Protein AF-A0A1W9WKX3-F1 (afdb_monomer_lite)

pLDDT: mean 80.06, std 20.26, range [36.16, 98.44]

Foldseek 3Di:
DVVVVCVVDQPDDDQVRCVVVVHDDQVLVVLQVVLLVCLLVVVLVSSLVSNVVSCVSPVSDPDRSNVVSVVSPPPVNDPVPPPDDPPDPPDDDDDD

Radius of gyration: 19.69 Å; chains: 1; bounding box: 57×24×62 Å

Sequence (96 aa):
MIDYANQIVPRCLTPKQRQQFFLPPDPSHDLIEEGIALAKAIQIEAAIAKFQAAKKLAPCHKFDPEKKVKQILLPENRPKLAKLKFVYPRNSLYLS

Secondary structure (DSSP, 8-state):
-HHHHHHHS-SSPPHHHHHHTTPPP-HHHHHHHHHHHHHHTT-HHHHHHHHHHHHHH-TT----HHHHHHHHHSGGGS------------------

Structure (mmCIF, N/CA/C/O backbone):
data_AF-A0A1W9WKX3-F1
#
_entry.id   AF-A0A1W9WKX3-F1
#
loop_
_atom_site.group_PDB
_atom_site.id
_atom_site.type_symbol
_atom_site.label_atom_id
_atom_site.label_alt_id
_atom_site.label_comp_id
_atom_site.label_asym_id
_atom_site.label_entity_id
_atom_site.label_seq_id
_atom_site.pdbx_PDB_ins_code
_atom_site.Cartn_x
_atom_site.Cartn_y
_atom_site.Cartn_z
_atom_site.occupancy
_atom_site.B_iso_or_equiv
_atom_site.auth_seq_id
_atom_site.auth_comp_id
_atom_site.auth_asym_id
_atom_site.auth_atom_id
_atom_site.pdbx_PDB_model_num
ATOM 1 N N . MET A 1 1 ? 24.586 13.047 -2.924 1.00 62.53 1 MET A N 1
ATOM 2 C CA . MET A 1 1 ? 23.995 13.162 -4.282 1.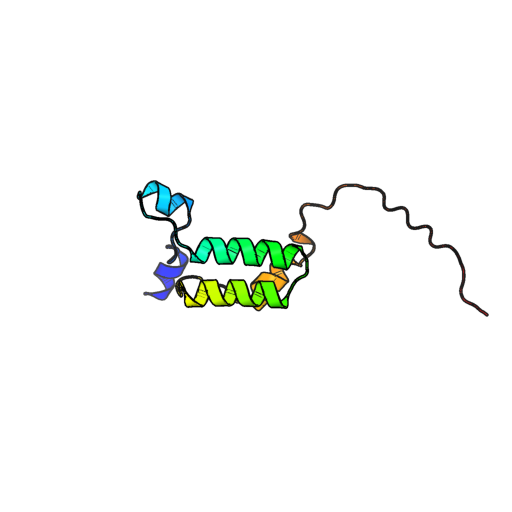00 62.53 1 MET A CA 1
ATOM 3 C C . MET A 1 1 ? 22.854 12.175 -4.535 1.00 62.53 1 MET A C 1
ATOM 5 O O . MET A 1 1 ? 21.847 12.591 -5.090 1.00 62.53 1 MET A O 1
ATOM 9 N N . ILE A 1 2 ? 22.949 10.911 -4.098 1.00 60.72 2 ILE A N 1
ATOM 10 C CA . ILE A 1 2 ? 21.903 9.889 -4.329 1.00 60.72 2 ILE A CA 1
ATOM 11 C C . ILE A 1 2 ? 20.544 10.266 -3.704 1.00 60.72 2 ILE A C 1
ATOM 13 O O . ILE A 1 2 ? 19.499 10.015 -4.301 1.00 60.72 2 ILE A O 1
ATOM 17 N N . ASP A 1 3 ? 20.536 10.914 -2.536 1.00 63.50 3 ASP A N 1
ATOM 18 C CA . ASP A 1 3 ? 19.283 11.255 -1.849 1.00 63.50 3 ASP A CA 1
ATOM 19 C C . ASP A 1 3 ? 18.487 12.383 -2.510 1.00 63.50 3 ASP A C 1
ATOM 21 O O . ASP A 1 3 ? 17.259 12.325 -2.505 1.00 63.50 3 ASP A O 1
ATOM 25 N N . TYR A 1 4 ? 19.169 13.342 -3.147 1.00 67.81 4 TYR A N 1
ATOM 26 C CA . TYR A 1 4 ? 18.537 14.426 -3.909 1.00 67.81 4 TYR A CA 1
ATOM 27 C C . TYR A 1 4 ? 17.801 13.890 -5.142 1.00 67.81 4 TYR A C 1
ATOM 29 O O . TYR A 1 4 ? 16.641 14.224 -5.366 1.00 67.81 4 TYR A O 1
ATOM 37 N N . ALA A 1 5 ? 18.424 12.967 -5.885 1.00 63.41 5 ALA A N 1
ATOM 38 C CA . ALA A 1 5 ? 17.783 12.328 -7.033 1.00 63.41 5 ALA A CA 1
ATOM 39 C C . ALA A 1 5 ? 16.466 11.638 -6.633 1.00 63.41 5 ALA A C 1
ATOM 41 O O . ALA A 1 5 ? 15.466 11.751 -7.332 1.00 63.41 5 ALA A O 1
ATOM 42 N N . ASN A 1 6 ? 16.414 11.016 -5.451 1.00 60.84 6 ASN A N 1
ATOM 43 C CA . ASN A 1 6 ? 15.206 10.344 -4.967 1.00 60.84 6 ASN A CA 1
ATOM 44 C C . ASN A 1 6 ? 14.041 11.279 -4.606 1.00 60.84 6 ASN A C 1
ATOM 46 O O . ASN A 1 6 ? 12.943 10.778 -4.363 1.00 60.84 6 ASN A O 1
ATOM 50 N N . GLN A 1 7 ? 14.281 12.585 -4.467 1.00 66.06 7 GLN A N 1
ATOM 51 C CA . GLN A 1 7 ? 13.219 13.578 -4.266 1.00 66.06 7 GLN A CA 1
ATOM 52 C C . GLN A 1 7 ? 12.551 13.956 -5.592 1.00 66.06 7 GLN A C 1
ATOM 54 O O . GLN A 1 7 ? 11.394 14.362 -5.598 1.00 66.06 7 GLN A O 1
ATOM 59 N N . ILE A 1 8 ? 13.278 13.808 -6.702 1.00 68.69 8 ILE A N 1
ATOM 60 C CA . ILE A 1 8 ? 12.865 14.251 -8.037 1.00 68.69 8 ILE A CA 1
ATOM 61 C C . I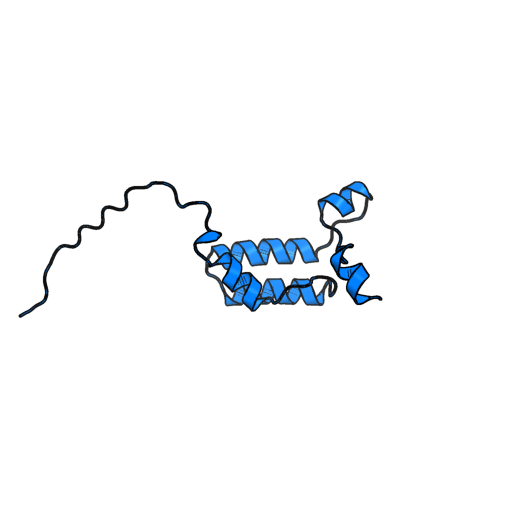LE A 1 8 ? 12.295 13.083 -8.842 1.00 68.69 8 ILE A C 1
ATOM 63 O O . ILE A 1 8 ? 11.268 13.231 -9.500 1.00 68.69 8 ILE A O 1
ATOM 67 N N . VAL A 1 9 ? 12.935 11.910 -8.773 1.00 65.62 9 VAL A N 1
ATOM 68 C CA . VAL A 1 9 ? 12.486 10.704 -9.475 1.00 65.62 9 VAL A CA 1
ATOM 69 C C . VAL A 1 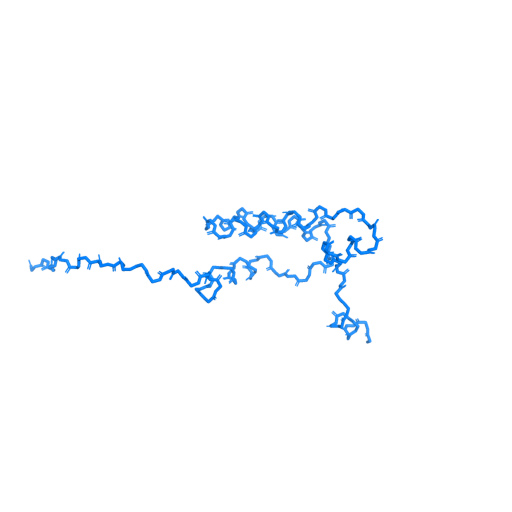9 ? 11.907 9.677 -8.494 1.00 65.62 9 VAL A C 1
ATOM 71 O O . VAL A 1 9 ? 12.632 9.163 -7.633 1.00 65.62 9 VAL A O 1
ATOM 74 N N . PRO A 1 10 ? 10.604 9.341 -8.594 1.00 66.38 10 PRO A N 1
ATOM 75 C CA . PRO A 1 10 ? 10.032 8.268 -7.794 1.00 66.38 10 PRO A CA 1
ATOM 76 C C . PRO A 1 10 ? 10.694 6.940 -8.176 1.00 66.38 10 PRO A C 1
ATOM 78 O O . PRO A 1 10 ? 10.737 6.563 -9.344 1.00 66.38 10 PRO A O 1
ATOM 81 N N . ARG A 1 11 ? 11.222 6.219 -7.177 1.00 76.00 11 ARG A N 1
ATOM 82 C CA . ARG A 1 11 ? 11.898 4.928 -7.400 1.00 76.00 11 ARG A CA 1
ATOM 83 C C . ARG A 1 11 ? 10.945 3.810 -7.827 1.00 76.00 11 ARG A C 1
ATOM 85 O O . ARG A 1 11 ? 11.388 2.886 -8.495 1.00 76.00 11 ARG A O 1
ATOM 92 N N . CYS A 1 12 ? 9.673 3.873 -7.431 1.00 84.75 12 CYS A N 1
ATOM 93 C CA . CYS A 1 12 ? 8.651 2.978 -7.965 1.00 84.75 12 CYS A CA 1
ATOM 94 C C . CYS A 1 12 ? 7.890 3.685 -9.083 1.00 84.75 12 CYS A C 1
ATOM 96 O O . CYS A 1 12 ? 7.352 4.775 -8.875 1.00 84.75 12 CYS A O 1
ATOM 98 N N . LEU A 1 13 ? 7.791 3.036 -10.241 1.00 89.00 13 LEU A N 1
ATOM 99 C CA . LEU A 1 13 ? 6.911 3.489 -11.311 1.00 89.00 13 LEU A CA 1
ATOM 100 C C . LEU A 1 13 ? 5.449 3.310 -10.893 1.00 89.00 13 LEU A C 1
ATOM 102 O O . LEU A 1 13 ? 5.065 2.268 -10.359 1.00 89.00 13 LEU A O 1
ATOM 106 N N . THR A 1 14 ? 4.623 4.314 -11.172 1.00 89.25 14 THR A N 1
ATOM 107 C CA . THR A 1 14 ? 3.164 4.207 -11.023 1.00 89.25 14 THR A CA 1
ATOM 108 C C . THR A 1 14 ? 2.583 3.214 -12.039 1.00 89.25 14 THR A C 1
ATOM 110 O O . THR A 1 14 ? 3.190 3.012 -13.096 1.00 89.25 14 THR A O 1
ATOM 113 N N . PRO A 1 15 ? 1.386 2.641 -11.800 1.00 90.50 15 PRO A N 1
ATOM 114 C CA . PRO A 1 15 ? 0.727 1.774 -12.780 1.00 90.50 15 PRO A CA 1
ATOM 115 C C . PRO A 1 15 ? 0.605 2.427 -14.165 1.00 90.50 15 PRO A C 1
ATOM 117 O O . PRO A 1 15 ? 0.903 1.798 -15.178 1.00 90.50 15 PRO A O 1
ATOM 120 N N . LYS A 1 16 ? 0.276 3.727 -14.210 1.00 91.44 16 LYS A N 1
ATOM 121 C CA . LYS A 1 16 ? 0.187 4.505 -15.454 1.00 91.44 16 LYS A CA 1
ATOM 122 C C . LYS A 1 16 ? 1.531 4.599 -16.180 1.00 91.44 16 LYS A C 1
ATOM 124 O O . LYS A 1 16 ? 1.584 4.378 -17.383 1.00 91.44 16 LYS A O 1
ATOM 129 N N . GLN A 1 17 ? 2.616 4.894 -15.464 1.00 91.00 17 GLN A N 1
ATOM 130 C CA . GLN A 1 17 ? 3.950 4.944 -16.069 1.00 91.00 17 GLN A CA 1
ATOM 131 C C . GLN A 1 17 ? 4.368 3.574 -16.603 1.00 91.00 17 GLN A C 1
ATOM 133 O O . GLN A 1 17 ? 4.881 3.487 -17.711 1.00 91.00 17 GLN A O 1
ATOM 138 N N . ARG A 1 18 ? 4.099 2.492 -15.864 1.00 92.94 18 ARG A N 1
ATOM 139 C CA . ARG A 1 18 ? 4.387 1.131 -16.339 1.00 92.94 18 ARG A CA 1
ATOM 140 C C . ARG A 1 18 ? 3.652 0.825 -17.643 1.00 92.94 18 ARG A C 1
ATOM 142 O O . ARG A 1 18 ? 4.283 0.328 -18.567 1.00 92.94 18 ARG A O 1
ATOM 149 N N . GLN A 1 19 ? 2.379 1.209 -17.754 1.00 94.38 19 GLN A N 1
ATOM 150 C CA . GLN A 1 19 ? 1.617 1.087 -19.003 1.00 94.38 19 GLN A CA 1
ATOM 151 C C . GLN A 1 19 ? 2.227 1.914 -20.144 1.00 94.38 19 GLN A C 1
ATOM 153 O O . GLN A 1 19 ? 2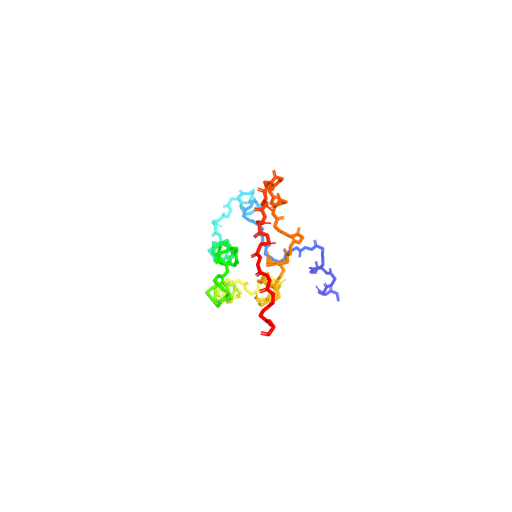.360 1.400 -21.249 1.00 94.38 19 GLN A O 1
ATOM 158 N N . GLN A 1 20 ? 2.649 3.158 -19.884 1.00 95.38 20 GLN A N 1
ATOM 159 C CA . GLN A 1 20 ? 3.313 4.004 -20.892 1.00 95.38 20 GLN A CA 1
ATOM 160 C C . GLN A 1 20 ? 4.609 3.382 -21.428 1.00 95.38 20 GLN A C 1
ATOM 162 O O . GLN A 1 20 ? 4.959 3.598 -22.583 1.00 95.38 20 GLN A O 1
ATOM 167 N N . PHE A 1 21 ? 5.305 2.606 -20.597 1.00 93.75 21 PHE A N 1
ATOM 168 C CA . PHE A 1 21 ? 6.522 1.887 -20.966 1.00 93.75 21 PHE A CA 1
ATOM 169 C C . PHE A 1 21 ? 6.271 0.429 -21.382 1.00 93.75 21 PHE A C 1
ATOM 171 O O . PHE A 1 21 ? 7.233 -0.323 -21.519 1.00 93.75 21 PHE A O 1
ATOM 178 N N . PHE A 1 22 ? 5.011 0.011 -21.567 1.00 93.69 22 PHE A N 1
ATOM 179 C CA . PHE A 1 22 ? 4.630 -1.371 -21.900 1.00 93.69 22 PHE A CA 1
ATOM 180 C C . PHE A 1 22 ? 5.201 -2.428 -20.931 1.00 93.69 22 PHE A C 1
ATOM 182 O O . PHE A 1 22 ? 5.474 -3.566 -21.308 1.00 93.69 22 PHE A O 1
ATOM 189 N N . LEU A 1 23 ? 5.391 -2.055 -19.664 1.00 91.31 23 LEU A N 1
ATOM 190 C CA . LEU A 1 23 ? 5.872 -2.942 -18.609 1.00 91.31 23 LEU A CA 1
ATOM 191 C C . LEU A 1 23 ? 4.702 -3.733 -18.000 1.00 91.31 23 LEU A C 1
ATOM 193 O O . LEU A 1 23 ? 3.599 -3.190 -17.883 1.00 91.31 23 LEU A O 1
ATOM 197 N N . PRO A 1 24 ? 4.929 -4.978 -17.531 1.00 91.94 24 PRO A N 1
ATOM 198 C CA . PRO A 1 24 ? 3.893 -5.752 -16.846 1.00 91.94 24 PRO A CA 1
ATOM 199 C C . PRO A 1 24 ? 3.415 -5.030 -15.576 1.00 91.94 24 PRO A C 1
ATOM 201 O O . PRO A 1 24 ? 4.170 -4.221 -15.026 1.00 91.94 24 PRO A O 1
ATOM 204 N N . PRO A 1 25 ? 2.201 -5.300 -15.066 1.00 90.31 25 PRO A N 1
ATOM 205 C CA . PRO A 1 25 ? 1.754 -4.745 -13.791 1.00 90.31 25 PRO A CA 1
ATOM 206 C C . PRO A 1 25 ? 2.694 -5.154 -12.650 1.00 90.31 25 PRO A C 1
ATOM 208 O O . PRO A 1 25 ? 3.387 -6.169 -12.723 1.00 90.31 25 PRO A O 1
ATOM 211 N N . ASP A 1 26 ? 2.753 -4.327 -11.611 1.00 91.06 26 ASP A N 1
ATOM 212 C CA . ASP A 1 26 ? 3.540 -4.612 -10.414 1.00 91.06 26 ASP A CA 1
ATOM 213 C C . ASP A 1 26 ? 2.583 -5.035 -9.289 1.00 91.06 26 ASP A C 1
ATOM 215 O O . ASP A 1 26 ? 1.794 -4.197 -8.842 1.00 91.06 26 ASP A O 1
ATOM 219 N N . PRO A 1 27 ? 2.650 -6.295 -8.820 1.00 94.06 27 PRO A N 1
ATOM 220 C CA . PRO A 1 27 ? 1.741 -6.819 -7.797 1.00 94.06 27 PRO A CA 1
ATOM 221 C C . PRO A 1 27 ? 1.833 -6.074 -6.458 1.00 94.06 27 PRO A C 1
ATOM 223 O O . PRO A 1 27 ? 0.936 -6.169 -5.622 1.00 94.06 27 PRO A O 1
ATOM 226 N N . SER A 1 28 ? 2.900 -5.302 -6.224 1.00 94.88 28 SER A N 1
ATOM 227 C CA . SER A 1 28 ? 2.998 -4.473 -5.022 1.00 94.88 28 SER A CA 1
ATOM 228 C C . SER A 1 28 ? 1.972 -3.337 -5.003 1.00 94.88 28 SER A C 1
ATOM 230 O O . SER A 1 28 ? 1.575 -2.919 -3.917 1.00 94.88 28 SER A O 1
ATOM 232 N N . HIS A 1 29 ? 1.505 -2.863 -6.167 1.00 93.38 29 HIS A N 1
ATOM 233 C CA . HIS A 1 29 ? 0.437 -1.859 -6.242 1.00 93.38 29 HIS A CA 1
ATOM 234 C C . HIS A 1 29 ? -0.921 -2.444 -5.863 1.00 93.38 29 HIS A C 1
ATOM 236 O O . HIS A 1 29 ? -1.664 -1.784 -5.143 1.00 93.38 29 HIS A O 1
ATOM 242 N N . ASP A 1 30 ? -1.210 -3.691 -6.238 1.00 95.00 30 ASP A N 1
ATOM 243 C CA . ASP A 1 30 ? -2.457 -4.363 -5.846 1.00 95.00 30 ASP A CA 1
ATOM 244 C C . ASP A 1 30 ? -2.542 -4.498 -4.317 1.00 95.00 30 ASP A C 1
ATOM 246 O O . ASP A 1 30 ? -3.551 -4.157 -3.701 1.00 95.00 30 ASP A O 1
ATOM 250 N N . LEU A 1 31 ? -1.427 -4.865 -3.674 1.00 97.31 31 LEU A N 1
ATOM 251 C CA . LEU A 1 31 ? -1.317 -4.902 -2.211 1.00 97.31 31 LEU A CA 1
ATOM 252 C C . LEU A 1 31 ? -1.525 -3.522 -1.563 1.00 97.31 31 LEU A C 1
ATOM 254 O O . LEU A 1 31 ? -2.071 -3.432 -0.463 1.00 97.31 31 LEU A O 1
ATOM 258 N N . ILE A 1 32 ? -1.097 -2.440 -2.219 1.00 95.81 32 ILE A N 1
ATOM 259 C CA . ILE A 1 32 ? -1.331 -1.072 -1.735 1.00 95.81 32 ILE A CA 1
ATOM 260 C C . ILE A 1 32 ? -2.816 -0.719 -1.826 1.00 95.81 32 ILE A C 1
ATOM 262 O O . ILE A 1 32 ? -3.364 -0.203 -0.852 1.00 95.81 32 ILE A O 1
ATOM 266 N N . GLU A 1 33 ? -3.473 -1.012 -2.947 1.00 95.56 33 GLU A N 1
ATOM 267 C CA . GLU A 1 33 ? -4.904 -0.746 -3.131 1.00 95.56 33 GLU A CA 1
ATOM 268 C C . GLU A 1 33 ? -5.764 -1.552 -2.147 1.00 95.56 33 GLU A C 1
ATOM 270 O O . GLU A 1 33 ? -6.655 -0.998 -1.496 1.00 95.56 33 GLU A O 1
ATOM 275 N N . GLU A 1 34 ? -5.440 -2.829 -1.932 1.00 97.31 34 GLU A N 1
ATOM 276 C CA . GLU A 1 34 ? -6.080 -3.656 -0.904 1.00 97.31 34 GLU A CA 1
ATOM 277 C C . GLU A 1 34 ? -5.876 -3.079 0.504 1.00 97.31 34 GLU A C 1
ATOM 279 O O . GLU A 1 34 ? -6.828 -2.969 1.279 1.00 97.31 34 GLU A O 1
ATOM 284 N N . GLY A 1 35 ? -4.652 -2.655 0.839 1.00 97.56 35 GLY A N 1
ATOM 285 C CA . GLY A 1 35 ? -4.355 -2.004 2.117 1.00 97.56 35 GLY A CA 1
ATOM 286 C C . GLY A 1 35 ? -5.158 -0.717 2.321 1.00 97.56 35 GLY A C 1
ATOM 287 O O . GLY A 1 35 ? -5.661 -0.462 3.417 1.00 97.56 35 GLY A O 1
ATOM 288 N N . ILE A 1 36 ? -5.348 0.078 1.263 1.00 96.38 36 ILE A N 1
ATOM 289 C CA . ILE A 1 36 ? -6.184 1.286 1.295 1.00 96.38 36 ILE A CA 1
ATOM 290 C C . ILE A 1 36 ? -7.651 0.926 1.548 1.00 96.38 36 ILE A C 1
ATOM 292 O O . ILE A 1 36 ? -8.301 1.577 2.371 1.00 96.38 36 ILE A O 1
ATOM 296 N N . ALA A 1 37 ? -8.180 -0.089 0.862 1.00 96.56 37 ALA A N 1
ATOM 297 C CA . ALA A 1 37 ? -9.556 -0.543 1.042 1.00 96.56 37 ALA A CA 1
ATOM 298 C C . ALA A 1 37 ? -9.810 -1.023 2.482 1.00 96.56 37 ALA A C 1
ATOM 300 O O . ALA A 1 37 ? -10.775 -0.593 3.116 1.00 96.56 37 ALA A O 1
ATOM 301 N N . LEU A 1 38 ? -8.897 -1.828 3.033 1.00 97.19 38 LEU A N 1
ATOM 302 C CA . LEU A 1 38 ? -8.958 -2.308 4.416 1.00 97.19 38 LEU A CA 1
ATOM 303 C C . LEU A 1 38 ? -8.868 -1.159 5.428 1.00 97.19 38 LEU A C 1
ATOM 305 O O . LEU A 1 38 ? -9.650 -1.114 6.378 1.00 97.19 38 LEU A O 1
ATOM 309 N N . ALA A 1 39 ? -7.981 -0.184 5.201 1.00 95.25 39 ALA A N 1
ATOM 310 C CA . ALA A 1 39 ? -7.855 0.987 6.069 1.00 95.25 39 ALA A CA 1
ATOM 311 C C . ALA A 1 39 ? -9.146 1.823 6.087 1.00 95.25 39 ALA A C 1
ATOM 313 O O . ALA A 1 39 ? -9.594 2.241 7.153 1.00 95.25 39 ALA A O 1
ATOM 314 N N . LYS A 1 40 ? -9.784 2.023 4.924 1.00 92.31 40 LYS A N 1
ATOM 315 C CA . LYS A 1 40 ? -11.089 2.703 4.817 1.00 92.31 40 LYS A CA 1
ATOM 316 C C . LYS A 1 40 ? -12.209 1.940 5.528 1.00 92.31 40 LYS A C 1
ATOM 318 O O . LYS A 1 40 ? -13.112 2.571 6.069 1.00 92.31 40 LYS A O 1
ATOM 323 N N . ALA A 1 41 ? -12.131 0.612 5.559 1.00 93.25 41 ALA A N 1
ATOM 324 C CA . ALA A 1 41 ? -13.041 -0.257 6.302 1.00 93.25 41 ALA A CA 1
ATOM 325 C C . ALA A 1 41 ? -12.698 -0.379 7.804 1.00 93.25 41 ALA A C 1
ATOM 327 O O . ALA A 1 41 ? -13.304 -1.192 8.496 1.00 93.25 41 ALA A O 1
ATOM 328 N N . ILE A 1 42 ? -11.738 0.407 8.318 1.00 93.19 42 ILE A N 1
ATOM 329 C CA . ILE A 1 42 ? -11.282 0.398 9.724 1.00 93.19 42 ILE A CA 1
ATOM 330 C C . ILE A 1 42 ? -10.634 -0.952 10.124 1.00 93.19 42 ILE A C 1
ATOM 332 O O . ILE A 1 42 ? -10.386 -1.232 11.293 1.00 93.19 42 ILE A O 1
ATOM 336 N N . GLN A 1 43 ? -10.243 -1.781 9.153 1.00 96.38 43 GLN A N 1
ATOM 337 C CA . GLN A 1 43 ? -9.486 -3.014 9.388 1.00 96.38 43 GLN A CA 1
ATOM 338 C C . GLN A 1 43 ? -7.985 -2.705 9.473 1.00 96.38 43 GLN A C 1
ATOM 340 O O . GLN A 1 43 ? -7.211 -2.991 8.558 1.00 96.38 43 GLN A O 1
ATOM 345 N N . ILE A 1 44 ? -7.582 -2.060 10.570 1.00 94.88 44 ILE A N 1
ATOM 346 C CA . ILE A 1 44 ? -6.255 -1.445 10.743 1.00 94.88 44 ILE A CA 1
ATOM 347 C C . ILE A 1 44 ? -5.120 -2.466 10.599 1.00 94.88 44 ILE A C 1
ATOM 349 O O . ILE A 1 44 ? -4.211 -2.255 9.799 1.00 94.88 44 ILE A O 1
ATOM 353 N N . GLU A 1 45 ? -5.168 -3.575 11.336 1.00 97.62 45 GLU A N 1
ATOM 354 C CA . GLU A 1 45 ? -4.094 -4.579 11.334 1.00 97.62 45 GLU A CA 1
ATOM 355 C C . GLU A 1 45 ? -3.934 -5.242 9.961 1.00 97.62 45 GLU A C 1
ATOM 357 O O . GLU A 1 45 ? -2.821 -5.351 9.441 1.00 97.62 45 GLU A O 1
ATOM 362 N N . ALA A 1 46 ? -5.054 -5.600 9.327 1.00 97.69 46 ALA A N 1
ATOM 363 C CA . ALA A 1 46 ? -5.063 -6.181 7.989 1.00 97.69 46 ALA A CA 1
ATOM 364 C C . ALA A 1 46 ? -4.502 -5.200 6.942 1.00 97.69 46 ALA A C 1
ATOM 366 O O . ALA A 1 46 ? -3.715 -5.590 6.078 1.00 97.69 46 ALA A O 1
ATOM 367 N N . ALA A 1 47 ? -4.842 -3.911 7.047 1.00 98.06 47 ALA A N 1
ATOM 368 C CA . ALA A 1 47 ? -4.299 -2.870 6.182 1.00 98.06 47 ALA A CA 1
ATOM 369 C C . ALA A 1 47 ? -2.780 -2.709 6.349 1.00 98.06 47 ALA A C 1
ATOM 371 O O . ALA A 1 47 ? -2.048 -2.668 5.357 1.00 98.06 47 ALA A O 1
ATOM 372 N N . ILE A 1 48 ? -2.291 -2.663 7.595 1.00 98.25 48 ILE A N 1
ATOM 373 C CA . ILE A 1 48 ? -0.853 -2.597 7.894 1.00 98.25 48 ILE A CA 1
ATOM 374 C C . ILE A 1 48 ? -0.135 -3.803 7.284 1.00 98.25 48 ILE A C 1
ATOM 376 O O . ILE A 1 48 ? 0.894 -3.625 6.629 1.00 98.25 48 ILE A O 1
ATOM 380 N N . ALA A 1 49 ? -0.686 -5.010 7.435 1.00 98.38 49 ALA A N 1
ATOM 381 C CA . ALA A 1 49 ? -0.105 -6.228 6.878 1.00 98.38 49 ALA A CA 1
ATOM 382 C C . ALA A 1 49 ? 0.028 -6.159 5.346 1.00 98.38 49 ALA A C 1
ATOM 384 O O . ALA A 1 49 ? 1.083 -6.501 4.804 1.00 98.38 49 ALA A O 1
ATOM 385 N N . LYS A 1 50 ? -0.988 -5.646 4.638 1.00 98.44 50 LYS A N 1
ATOM 386 C CA . LYS A 1 50 ? -0.930 -5.448 3.179 1.00 98.44 50 LYS A CA 1
ATOM 387 C C . LYS A 1 50 ? 0.129 -4.424 2.771 1.00 98.44 50 LYS A C 1
ATOM 389 O O . LYS A 1 50 ? 0.936 -4.697 1.884 1.00 98.44 50 LYS A O 1
ATOM 394 N N . PHE A 1 51 ? 0.219 -3.295 3.472 1.00 97.75 51 PHE A N 1
ATOM 395 C CA . PHE A 1 51 ? 1.263 -2.296 3.226 1.00 97.75 51 PHE A CA 1
ATOM 396 C C . PHE A 1 51 ? 2.676 -2.821 3.514 1.00 97.75 51 PHE A C 1
ATOM 398 O O . PHE A 1 51 ? 3.619 -2.498 2.788 1.00 97.75 51 PHE A O 1
ATOM 405 N N . GLN A 1 52 ? 2.845 -3.653 4.542 1.00 97.94 52 GLN A N 1
ATOM 406 C CA . GLN A 1 52 ? 4.113 -4.331 4.809 1.00 97.94 52 GLN A CA 1
ATOM 407 C C . GLN A 1 52 ? 4.464 -5.324 3.697 1.00 97.94 52 GLN A C 1
ATOM 409 O O . GLN A 1 52 ? 5.611 -5.346 3.251 1.00 97.94 52 GLN A O 1
ATOM 414 N N . ALA A 1 53 ? 3.497 -6.114 3.222 1.00 97.69 53 ALA A N 1
ATOM 415 C CA . ALA A 1 53 ? 3.697 -7.037 2.108 1.00 97.69 53 ALA A CA 1
ATOM 416 C C . ALA A 1 53 ? 4.117 -6.294 0.828 1.00 97.69 53 ALA A C 1
ATOM 418 O O . ALA A 1 53 ? 5.096 -6.684 0.194 1.00 97.69 53 ALA A O 1
ATOM 419 N N . ALA A 1 54 ? 3.468 -5.168 0.512 1.00 96.69 54 ALA A N 1
ATOM 420 C CA . ALA A 1 54 ? 3.838 -4.323 -0.623 1.00 96.69 54 ALA A CA 1
ATOM 421 C C . ALA A 1 54 ? 5.291 -3.829 -0.533 1.00 96.69 54 ALA A C 1
ATOM 423 O O . ALA A 1 54 ? 6.031 -3.900 -1.512 1.00 96.69 54 ALA A O 1
ATOM 424 N N . LYS A 1 55 ? 5.735 -3.384 0.652 1.00 95.12 55 LYS A N 1
ATOM 425 C CA . LYS A 1 55 ? 7.127 -2.952 0.875 1.00 95.12 55 LYS A CA 1
ATOM 426 C C . LYS A 1 55 ? 8.138 -4.090 0.790 1.00 95.12 55 LYS A C 1
ATOM 428 O O . LYS A 1 55 ? 9.248 -3.862 0.319 1.00 95.12 55 LYS A O 1
ATOM 433 N N . LYS A 1 56 ? 7.786 -5.291 1.260 1.00 95.62 56 LYS A N 1
ATOM 434 C CA . LYS A 1 56 ? 8.646 -6.477 1.127 1.00 95.62 56 LYS A CA 1
ATOM 435 C C . LYS A 1 56 ? 8.843 -6.846 -0.342 1.00 95.62 56 LYS A C 1
ATOM 437 O O . LYS A 1 56 ? 9.951 -7.196 -0.727 1.00 95.62 56 LYS A O 1
ATOM 442 N N . LEU A 1 57 ? 7.783 -6.734 -1.142 1.00 95.25 57 LEU A N 1
ATOM 443 C CA . LEU A 1 57 ? 7.808 -7.055 -2.566 1.00 95.25 57 LEU A CA 1
ATOM 444 C C . LEU A 1 57 ? 8.540 -5.989 -3.391 1.00 95.25 57 LEU A C 1
ATOM 446 O O . LEU A 1 57 ? 9.326 -6.320 -4.272 1.00 95.25 57 LEU A O 1
ATOM 450 N N . ALA A 1 58 ? 8.324 -4.714 -3.068 1.00 93.00 58 ALA A N 1
ATOM 451 C CA . ALA A 1 58 ? 8.970 -3.584 -3.721 1.00 93.00 58 ALA A CA 1
ATOM 452 C C . ALA A 1 58 ? 9.504 -2.581 -2.675 1.00 93.00 58 ALA A C 1
ATOM 454 O O . ALA A 1 58 ? 8.812 -1.630 -2.294 1.00 93.00 58 ALA A O 1
ATOM 455 N N . PRO A 1 59 ? 10.776 -2.726 -2.243 1.00 90.00 59 PRO A N 1
ATOM 456 C CA . PRO A 1 59 ? 11.407 -1.836 -1.259 1.00 90.00 59 PRO A CA 1
ATOM 457 C C . PRO A 1 59 ? 11.540 -0.374 -1.710 1.00 90.00 59 PRO A C 1
ATOM 459 O O . PRO A 1 59 ? 11.875 0.500 -0.910 1.00 90.00 59 PRO A O 1
ATOM 462 N N . CYS A 1 60 ? 11.286 -0.085 -2.991 1.00 88.62 60 CYS A N 1
ATOM 463 C CA . CYS A 1 60 ? 11.243 1.278 -3.509 1.00 88.62 60 CYS A CA 1
ATOM 464 C C . CYS A 1 60 ? 10.087 2.104 -2.911 1.00 88.62 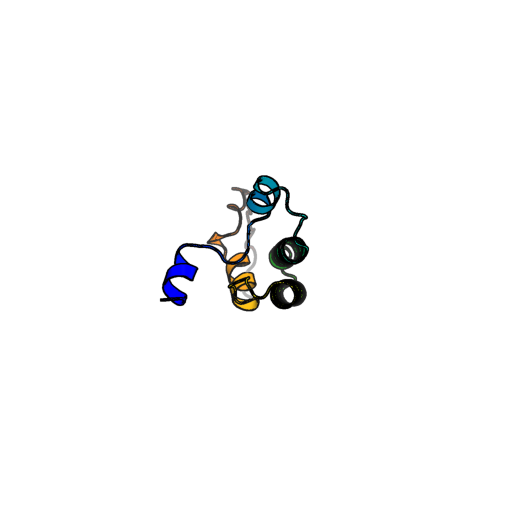60 CYS A C 1
ATOM 466 O O . CYS A 1 60 ? 10.148 3.337 -2.948 1.00 88.62 60 CYS A O 1
ATOM 468 N N . HIS A 1 61 ? 9.058 1.450 -2.349 1.00 89.88 61 HIS A N 1
ATOM 469 C CA . HIS A 1 61 ? 7.900 2.098 -1.740 1.00 89.88 61 HIS A CA 1
ATOM 470 C C . HIS A 1 61 ? 8.298 2.835 -0.459 1.00 89.88 61 HIS A C 1
ATOM 472 O O . HIS A 1 61 ? 8.503 2.243 0.605 1.00 89.88 61 HIS A O 1
ATOM 478 N N . LYS A 1 62 ? 8.386 4.165 -0.548 1.00 85.75 62 LYS A N 1
ATOM 479 C CA . LYS A 1 62 ? 8.748 5.044 0.572 1.00 85.75 62 LYS A CA 1
ATOM 480 C C . LYS A 1 62 ? 7.518 5.505 1.352 1.00 85.75 62 LYS A C 1
ATOM 482 O O . LYS A 1 62 ? 7.130 6.668 1.299 1.00 85.75 62 LYS A O 1
ATOM 487 N N . PHE A 1 63 ? 6.916 4.595 2.106 1.00 89.12 63 PHE A N 1
ATOM 488 C CA . PHE A 1 63 ? 5.941 4.942 3.139 1.00 89.12 63 PHE A CA 1
ATOM 489 C C . PHE A 1 63 ? 6.164 4.121 4.406 1.00 89.12 63 PHE A C 1
ATOM 491 O O . PHE A 1 63 ? 6.774 3.049 4.388 1.00 89.12 63 PHE A O 1
ATOM 498 N N . ASP A 1 64 ? 5.675 4.644 5.522 1.00 94.69 64 ASP A N 1
ATOM 499 C CA . ASP A 1 64 ? 5.544 3.887 6.758 1.00 94.69 64 ASP A CA 1
ATOM 500 C C . ASP A 1 64 ? 4.131 3.272 6.809 1.00 94.69 64 ASP A C 1
ATOM 502 O O . ASP A 1 64 ? 3.166 4.031 6.685 1.00 94.69 64 ASP A O 1
ATOM 506 N N . PRO A 1 65 ? 3.982 1.935 6.914 1.00 96.06 65 PRO A N 1
ATOM 507 C CA . PRO A 1 65 ? 2.679 1.265 6.891 1.00 96.06 65 PRO A CA 1
ATOM 508 C C . PRO A 1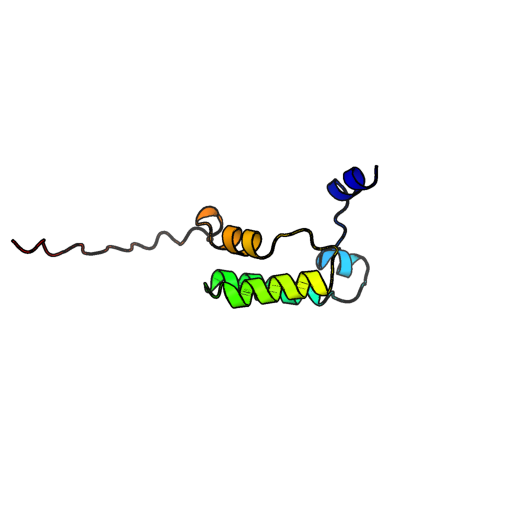 65 ? 1.683 1.818 7.916 1.00 96.06 65 PRO A C 1
ATOM 510 O O . PRO A 1 65 ? 0.534 2.094 7.573 1.00 96.06 65 PRO A O 1
ATOM 513 N N . GLU A 1 66 ? 2.124 2.046 9.153 1.00 95.88 66 GLU A N 1
ATOM 514 C CA . GLU A 1 66 ? 1.258 2.537 10.227 1.00 95.88 66 GLU A CA 1
ATOM 515 C C . GLU A 1 66 ? 0.854 3.992 10.001 1.00 95.88 66 GLU A C 1
ATOM 517 O O . GLU A 1 66 ? -0.323 4.349 10.092 1.00 95.88 66 GLU A O 1
ATOM 522 N N . LYS A 1 67 ? 1.818 4.848 9.648 1.00 95.19 67 LYS A N 1
ATOM 523 C CA . LYS A 1 67 ? 1.565 6.249 9.306 1.00 95.19 67 LYS A CA 1
ATOM 524 C C . LYS A 1 67 ? 0.633 6.360 8.105 1.00 95.19 67 LYS A C 1
ATOM 526 O O . LYS A 1 67 ? -0.212 7.251 8.089 1.00 95.19 67 LYS A O 1
ATOM 531 N N . LYS A 1 68 ? 0.752 5.464 7.121 1.00 93.88 68 LYS A N 1
ATOM 532 C CA . LYS A 1 68 ? -0.118 5.432 5.940 1.00 93.88 68 LYS A CA 1
ATOM 533 C C . LYS A 1 68 ? -1.563 5.124 6.327 1.00 93.88 68 LYS A C 1
ATOM 535 O O . LYS A 1 68 ? -2.460 5.837 5.887 1.00 93.88 68 LYS A O 1
ATOM 540 N N . VAL A 1 69 ? -1.792 4.140 7.199 1.00 95.38 69 VAL A N 1
ATOM 541 C CA . VAL A 1 69 ? -3.137 3.854 7.727 1.00 95.38 69 VAL A CA 1
ATOM 542 C C . VAL A 1 69 ? -3.679 5.042 8.518 1.00 95.38 69 VAL A C 1
ATOM 544 O O . VAL A 1 69 ? -4.794 5.486 8.252 1.00 95.38 69 VAL A O 1
ATOM 547 N N . LYS A 1 70 ? -2.877 5.626 9.419 1.00 93.19 70 LYS A N 1
ATOM 548 C CA . LYS A 1 70 ? -3.272 6.825 10.179 1.00 93.19 70 LYS A CA 1
ATOM 549 C C . LYS A 1 70 ? -3.687 7.967 9.252 1.00 93.19 70 LYS A C 1
ATOM 551 O O . LYS A 1 70 ? -4.736 8.557 9.473 1.00 93.19 70 LYS A O 1
ATOM 556 N N . GLN A 1 71 ? -2.925 8.232 8.188 1.00 92.25 71 GLN A N 1
ATOM 557 C CA . GLN A 1 71 ? -3.265 9.245 7.182 1.00 92.25 71 GLN A CA 1
ATOM 558 C C . GLN A 1 71 ? -4.619 8.981 6.517 1.00 92.25 71 GLN A C 1
ATOM 560 O O . GLN A 1 71 ? -5.386 9.919 6.333 1.00 92.25 71 GLN A O 1
ATOM 565 N N . ILE A 1 72 ? -4.931 7.731 6.172 1.00 90.69 72 ILE A N 1
ATOM 566 C CA . ILE A 1 72 ? -6.210 7.369 5.537 1.00 90.69 72 ILE A CA 1
ATOM 567 C C . ILE A 1 72 ? -7.390 7.574 6.499 1.00 90.69 72 ILE A C 1
ATOM 569 O O . ILE A 1 72 ? -8.463 7.990 6.070 1.00 90.69 72 ILE A O 1
ATOM 573 N N . LEU A 1 73 ? -7.189 7.317 7.793 1.00 88.88 73 LEU A N 1
ATOM 574 C CA . LEU A 1 73 ? -8.216 7.479 8.827 1.00 88.88 73 LEU A CA 1
ATOM 575 C C . LEU A 1 73 ? -8.475 8.945 9.214 1.00 88.88 73 LEU A C 1
ATOM 577 O O . LEU A 1 73 ? -9.517 9.241 9.809 1.00 88.88 73 LEU A O 1
ATOM 581 N N . LEU A 1 74 ? -7.559 9.868 8.886 1.00 86.56 74 LEU A N 1
ATOM 582 C CA . LEU A 1 74 ? -7.745 11.287 9.180 1.00 86.56 74 LEU A CA 1
ATOM 583 C C . LEU A 1 74 ? -9.009 11.823 8.483 1.00 86.56 74 LEU A C 1
ATOM 585 O O . LEU A 1 74 ? -9.234 11.556 7.299 1.00 86.56 74 LEU A O 1
ATOM 589 N N . PRO A 1 75 ? -9.835 12.615 9.189 1.00 67.44 75 PRO A N 1
ATOM 590 C CA . PRO A 1 75 ? -11.101 13.122 8.662 1.00 67.44 75 PRO A CA 1
ATOM 591 C C . PRO A 1 75 ? -10.931 13.993 7.410 1.00 67.44 75 PRO A C 1
ATOM 593 O O . PRO A 1 75 ? -11.840 14.032 6.588 1.00 67.44 75 PRO A O 1
ATOM 596 N N . GLU A 1 76 ? -9.767 14.622 7.223 1.00 66.50 76 GLU A N 1
ATOM 597 C CA . GLU A 1 76 ? -9.433 15.410 6.027 1.00 66.50 76 GLU A CA 1
ATOM 598 C C . GLU A 1 76 ? -9.383 14.574 4.736 1.00 66.50 76 GLU A C 1
ATOM 600 O O . GLU A 1 76 ? -9.638 15.101 3.657 1.00 66.50 76 GLU A O 1
ATOM 605 N N . ASN A 1 77 ? -9.118 13.265 4.845 1.00 60.62 77 ASN A N 1
ATOM 606 C CA . ASN A 1 77 ? -9.034 12.330 3.718 1.00 60.62 77 ASN A CA 1
ATOM 607 C C . ASN A 1 77 ? -10.306 11.495 3.519 1.00 60.62 77 ASN A C 1
ATOM 609 O O . ASN A 1 77 ? -10.377 10.691 2.584 1.00 60.62 77 ASN A O 1
ATOM 613 N N . ARG A 1 78 ? -11.340 11.685 4.353 1.00 57.50 78 ARG A N 1
ATOM 614 C CA . ARG A 1 78 ? -12.675 11.188 4.009 1.00 57.50 78 ARG A CA 1
ATOM 615 C C . ARG A 1 78 ? -13.199 12.050 2.858 1.00 57.50 78 ARG A C 1
ATOM 617 O O . ARG A 1 78 ? -13.210 13.273 3.007 1.00 57.50 78 ARG A O 1
ATOM 624 N N . PRO A 1 79 ? -13.662 11.474 1.727 1.00 51.94 79 PRO A N 1
ATOM 625 C CA . PRO A 1 79 ? -14.434 12.259 0.770 1.00 51.94 79 PRO A CA 1
ATOM 626 C C . PRO A 1 79 ? -15.557 12.892 1.576 1.00 51.94 79 PRO A C 1
ATOM 628 O O . PRO A 1 79 ? -16.258 12.140 2.254 1.00 51.94 79 PRO A O 1
ATOM 631 N N . LYS A 1 80 ? -15.615 14.238 1.596 1.00 46.28 80 LYS A N 1
ATOM 632 C CA . LYS A 1 80 ? -16.515 15.046 2.434 1.00 46.28 80 LYS A CA 1
ATOM 633 C C . LYS A 1 80 ? -17.816 14.284 2.582 1.00 46.28 80 LYS A C 1
ATOM 635 O O . LYS A 1 80 ? -18.586 14.240 1.621 1.00 46.28 80 LYS A O 1
ATOM 640 N N . LEU A 1 81 ? -17.979 13.605 3.726 1.00 47.84 81 LEU A N 1
ATOM 641 C CA . LEU A 1 81 ? -19.166 12.807 3.981 1.00 47.84 81 LEU A CA 1
ATOM 642 C C . LEU A 1 81 ? -20.298 13.767 3.706 1.00 47.84 81 LEU A C 1
ATOM 644 O O . LEU A 1 81 ? -20.306 14.882 4.239 1.00 47.84 81 LEU A O 1
ATOM 648 N N . ALA A 1 82 ? -21.104 13.377 2.724 1.00 44.28 82 ALA A N 1
ATOM 649 C CA . ALA A 1 82 ? -22.163 14.175 2.174 1.00 44.28 82 ALA A CA 1
ATOM 650 C C . ALA A 1 82 ? -22.854 14.941 3.299 1.00 44.28 82 ALA A C 1
ATOM 652 O O . ALA A 1 82 ? -23.013 14.423 4.404 1.00 44.28 82 ALA A O 1
ATOM 653 N N . LYS A 1 83 ? -23.269 16.170 2.994 1.00 44.38 83 LYS A N 1
ATOM 654 C CA . LYS A 1 83 ? -24.329 16.894 3.694 1.00 44.38 83 LYS A CA 1
ATOM 655 C C . LYS A 1 83 ? -25.551 15.970 3.854 1.00 44.38 83 LYS A C 1
ATOM 657 O O . LYS A 1 83 ? -26.524 16.086 3.122 1.00 44.38 83 LYS A O 1
ATOM 662 N N . LEU A 1 84 ? -25.497 15.027 4.779 1.00 44.09 84 LEU A N 1
ATOM 663 C CA . LEU A 1 84 ? -26.560 14.120 5.142 1.00 44.09 84 LEU A CA 1
ATOM 664 C C . LEU A 1 84 ? -26.770 14.356 6.624 1.00 44.09 84 LEU A C 1
ATOM 666 O O . LEU A 1 84 ? -26.065 13.836 7.482 1.00 44.09 84 LEU A O 1
ATOM 670 N N . LYS A 1 85 ? -27.706 15.273 6.854 1.00 40.72 85 LYS A N 1
ATOM 671 C CA . LYS A 1 85 ? -28.520 15.466 8.047 1.00 40.72 85 LYS A CA 1
ATOM 672 C C . LYS A 1 85 ? -28.542 14.218 8.947 1.00 40.72 85 LYS A C 1
ATOM 674 O O . LYS A 1 85 ? -29.460 13.414 8.860 1.00 40.72 85 LYS A O 1
ATOM 679 N N . PHE A 1 86 ? -27.567 14.079 9.838 1.00 43.56 86 PHE A N 1
ATOM 680 C CA . PHE A 1 86 ? -27.716 13.247 11.026 1.00 43.56 86 PHE A CA 1
ATOM 681 C C . PHE A 1 86 ? -28.227 14.161 12.132 1.00 43.56 86 PHE A C 1
ATOM 683 O O . PHE A 1 86 ? -27.470 14.777 12.879 1.00 43.56 86 PHE A O 1
ATOM 690 N N . VAL A 1 87 ? -29.550 14.301 12.166 1.00 43.62 87 VAL A N 1
ATOM 691 C CA . VAL A 1 87 ? -30.271 14.758 13.349 1.00 43.62 87 VAL A CA 1
ATOM 692 C C . VAL A 1 87 ? -30.110 13.644 14.381 1.00 43.62 87 VAL A C 1
ATOM 694 O O . VAL A 1 87 ? -30.760 12.610 14.274 1.00 43.62 87 VAL A O 1
ATOM 697 N N . TYR A 1 88 ? -29.212 13.812 15.349 1.00 36.16 88 TYR A N 1
ATOM 698 C CA . TYR A 1 88 ? -29.257 13.004 16.566 1.00 36.16 88 TYR A CA 1
ATOM 699 C C . TYR A 1 88 ? -30.316 13.618 17.490 1.00 36.16 88 TYR A C 1
ATOM 701 O O . TYR A 1 88 ? -30.128 14.764 17.911 1.00 36.16 88 TYR A O 1
ATOM 709 N N . PRO A 1 89 ? -31.401 12.913 17.855 1.00 39.91 89 PRO A N 1
ATOM 710 C CA . PRO A 1 89 ? -32.192 13.319 19.003 1.00 39.91 89 PRO A CA 1
ATOM 711 C C . PRO A 1 89 ? -31.364 13.026 20.258 1.00 39.91 89 PRO A C 1
ATOM 713 O O . PRO A 1 89 ? -31.251 11.886 20.702 1.00 39.91 89 PRO A O 1
ATOM 716 N N . ARG A 1 90 ? -30.743 14.061 20.827 1.00 43.97 90 ARG A N 1
ATOM 717 C CA . ARG A 1 90 ? -30.161 13.990 22.169 1.00 43.97 90 ARG A CA 1
ATOM 718 C C . ARG A 1 90 ? -31.302 14.201 23.166 1.00 43.97 90 ARG A C 1
ATOM 720 O O . ARG A 1 90 ? -31.490 15.312 23.644 1.00 43.97 90 ARG A O 1
ATOM 727 N N . ASN A 1 91 ? -32.089 13.156 23.419 1.00 42.31 91 ASN A N 1
ATOM 728 C CA . ASN A 1 91 ? -33.085 13.165 24.486 1.00 42.31 91 ASN A CA 1
ATOM 729 C C . ASN A 1 91 ? -32.654 12.277 25.656 1.00 42.31 91 ASN A C 1
ATOM 731 O O . ASN A 1 91 ? -32.216 11.148 25.453 1.00 42.31 91 ASN A O 1
ATOM 735 N N . SER A 1 92 ? -32.923 12.807 26.853 1.00 40.47 92 SER A N 1
ATOM 736 C CA . SER A 1 92 ? -32.933 12.169 28.177 1.00 40.47 92 SER A CA 1
ATOM 737 C C . SER A 1 92 ? -31.568 12.030 28.863 1.00 40.47 92 SER A C 1
ATOM 739 O O . SER A 1 92 ? -30.802 11.118 28.580 1.00 40.47 92 SER A O 1
ATOM 741 N N . LEU A 1 93 ? -31.119 13.066 29.580 1.00 49.03 93 LEU A N 1
ATOM 742 C CA . LEU A 1 93 ? -31.413 13.386 30.994 1.00 49.03 93 LEU A CA 1
ATOM 743 C C . LEU A 1 93 ? -30.591 12.518 31.956 1.00 49.03 93 LEU A C 1
ATOM 745 O O . LEU A 1 93 ? -30.806 11.319 32.096 1.00 49.03 93 LEU A O 1
ATOM 749 N N . TYR A 1 94 ? -29.634 13.182 32.605 1.00 42.34 94 TYR A N 1
ATOM 750 C CA . TYR A 1 94 ? -28.883 12.678 33.746 1.00 42.34 94 TYR A CA 1
ATOM 751 C C . TYR A 1 94 ? -29.859 12.265 34.856 1.00 42.34 94 TYR A C 1
ATOM 753 O O . TYR A 1 94 ? -30.728 13.054 35.228 1.00 42.34 94 TYR A O 1
ATOM 761 N N . LEU A 1 95 ? -29.710 11.036 35.359 1.00 44.97 95 LEU A N 1
ATOM 762 C CA . LEU A 1 95 ? -30.339 10.606 36.605 1.00 44.97 95 LEU A CA 1
ATOM 763 C C . LEU A 1 95 ? -29.787 11.460 37.755 1.00 44.97 95 LEU A C 1
ATOM 765 O O . LEU A 1 95 ? -28.570 11.567 37.917 1.00 44.97 95 LEU A O 1
ATOM 769 N N . SER A 1 96 ? -30.707 12.064 38.504 1.00 55.91 96 SER A N 1
ATOM 770 C CA . SER A 1 96 ? -30.521 12.620 39.847 1.00 55.91 96 SER A CA 1
ATOM 771 C C . SER A 1 96 ? -30.402 11.518 40.889 1.00 55.91 96 SER A C 1
ATOM 773 O O . SER A 1 96 ? -31.230 10.581 40.793 1.00 55.91 96 SER A O 1
#